Protein AF-A0A843GJC4-F1 (afdb_monomer)

Radius of gyration: 23.4 Å; Cα contacts (8 Å, |Δi|>4): 143; chains: 1; bounding box: 51×19×84 Å

pLDDT: mean 75.96, std 11.86, range [45.81, 93.94]

Foldseek 3Di:
DDPPPVVVVVVVVVVVVVVVLVVVQVVQVQFKAKDKFQDDQPPCDPVRDRLRNLLVCQCPVPVADHDNLQPVLVVVLVVVVVVPDDPDDDRDDPVNNVVSNVVSLVSSLVCLVCVNVCPNPPQDPVSCVVCVVVPSNCCSVVCVRVVSIDMDMHTD

Sequence (156 aa):
MLDFDIKIEGHLELFLKDLKEEMKELSYLDSKKAEVGIFGNKDERTDGKSNADIGFYHEYGRGVPRRSFLEVPADEFQVAVLDKLTLKTIEVNKEFLSKLASMFLDRVKEEFETNGHGSWRPLSKSTKRKYNQDRDQLLRDSRQLYKSLGKRVVNK

Solvent-accessible surface area (backbone atoms only — not comparable to full-atom values): 9019 Å² total; per-residue (Å²): 137,79,85,62,68,71,64,52,54,58,52,50,51,50,52,54,49,54,52,52,50,53,52,49,36,51,52,46,54,70,43,39,42,59,42,65,47,56,80,66,62,88,55,64,40,98,84,76,53,31,59,41,59,46,48,52,22,26,44,71,31,57,98,36,76,59,46,56,52,57,63,60,50,46,56,54,48,51,51,59,48,58,76,65,59,62,103,59,94,72,85,64,48,74,65,49,42,49,48,53,26,45,56,50,45,51,52,34,51,47,30,69,75,49,33,45,78,63,69,44,64,79,74,49,74,67,55,46,56,67,39,64,77,38,75,76,70,41,37,68,85,72,45,48,51,70,70,50,50,45,64,49,77,44,72,104

Mean predicted aligned error: 10.85 Å

Nearest PDB structures (foldseek):
  6yj4-assembly1_O  TM=2.364E-01  e=2.691E+00  Yarrowia lipolytica

Structure (mmCIF, N/CA/C/O backbone):
data_AF-A0A843GJC4-F1
#
_entry.id   AF-A0A843GJC4-F1
#
loop_
_atom_site.group_PDB
_atom_site.id
_atom_site.type_symbol
_atom_site.label_atom_id
_atom_site.label_alt_id
_atom_site.label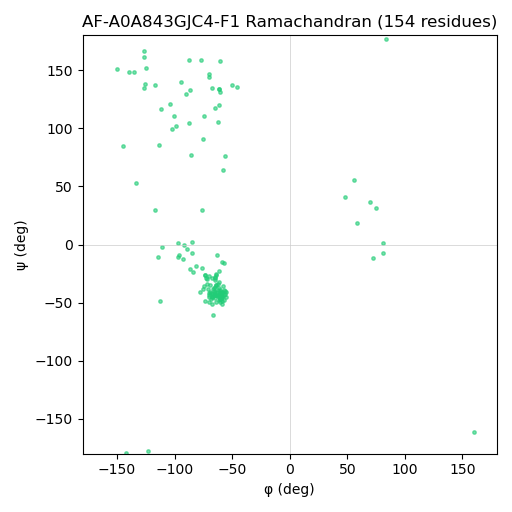_comp_id
_atom_site.label_asym_id
_atom_site.label_entity_id
_atom_site.label_seq_id
_atom_site.pdbx_PDB_ins_code
_atom_site.Cartn_x
_atom_site.Cartn_y
_atom_site.Cartn_z
_atom_site.occupancy
_atom_site.B_iso_or_equiv
_atom_site.auth_seq_id
_atom_site.auth_comp_id
_atom_site.auth_asym_id
_atom_site.auth_atom_id
_atom_site.pdbx_PDB_model_num
ATOM 1 N N . MET A 1 1 ? -29.676 -8.698 57.825 1.00 45.81 1 MET A N 1
ATOM 2 C CA . MET A 1 1 ? -29.875 -9.149 56.434 1.00 45.81 1 MET A CA 1
ATOM 3 C C . MET A 1 1 ? -29.115 -8.139 55.596 1.00 45.81 1 MET A C 1
ATOM 5 O O . MET A 1 1 ? -29.492 -6.980 55.617 1.00 45.81 1 MET A O 1
ATOM 9 N N . LEU A 1 2 ? -27.920 -8.507 55.134 1.00 46.16 2 LEU A N 1
ATOM 10 C CA . LEU A 1 2 ? -26.932 -7.579 54.571 1.00 46.16 2 LEU A CA 1
ATOM 11 C C . LEU A 1 2 ? -27.196 -7.385 53.073 1.00 46.16 2 LEU A C 1
ATOM 13 O O . LEU A 1 2 ? -27.352 -8.380 52.371 1.00 46.16 2 LEU A O 1
ATOM 17 N N . ASP A 1 3 ? -27.200 -6.122 52.632 1.00 48.25 3 ASP A N 1
ATOM 18 C CA . ASP A 1 3 ? -27.286 -5.618 51.249 1.00 48.25 3 ASP A CA 1
ATOM 19 C C . ASP A 1 3 ? -26.151 -6.140 50.339 1.00 48.25 3 ASP A C 1
ATOM 21 O O . ASP A 1 3 ? -25.292 -5.387 49.873 1.00 48.25 3 ASP A O 1
ATOM 25 N N . PHE A 1 4 ? -26.096 -7.450 50.102 1.00 45.97 4 PHE A N 1
ATOM 26 C CA . PHE A 1 4 ? -25.119 -8.065 49.198 1.00 45.97 4 PHE A CA 1
ATOM 27 C C . PHE A 1 4 ? -25.578 -8.086 47.735 1.00 45.97 4 PHE A C 1
ATOM 29 O O . PHE A 1 4 ? -24.725 -8.124 46.850 1.00 45.97 4 PHE A O 1
ATOM 36 N N . ASP A 1 5 ? -26.883 -7.986 47.471 1.00 52.09 5 ASP A N 1
ATOM 37 C CA . ASP A 1 5 ? -27.427 -8.059 46.106 1.00 52.09 5 ASP A CA 1
ATOM 38 C C . ASP A 1 5 ? -27.111 -6.811 45.264 1.00 52.09 5 ASP A C 1
ATOM 40 O O . ASP A 1 5 ? -26.793 -6.915 44.082 1.00 52.09 5 ASP A O 1
ATOM 44 N N . ILE A 1 6 ? -27.065 -5.624 45.877 1.00 50.00 6 ILE A N 1
ATOM 45 C CA . ILE A 1 6 ? -26.976 -4.346 45.142 1.00 50.00 6 ILE A CA 1
ATOM 46 C C . ILE A 1 6 ? -25.575 -4.104 44.542 1.00 50.00 6 ILE A C 1
ATOM 48 O O . ILE A 1 6 ? -25.426 -3.417 43.532 1.00 50.00 6 ILE A O 1
ATOM 52 N N . LYS A 1 7 ? -24.511 -4.678 45.124 1.00 53.94 7 LYS A N 1
ATOM 53 C CA . LYS A 1 7 ? -23.140 -4.512 44.596 1.00 53.94 7 LYS A CA 1
ATOM 54 C C . LYS A 1 7 ? -22.795 -5.485 43.473 1.00 53.94 7 LYS A C 1
ATOM 56 O O . LYS A 1 7 ? -21.886 -5.184 42.702 1.00 53.94 7 LYS A O 1
ATOM 61 N N . ILE A 1 8 ? -23.469 -6.629 43.386 1.00 56.16 8 ILE A N 1
ATOM 62 C CA . ILE A 1 8 ? -23.182 -7.649 42.370 1.00 56.16 8 ILE A CA 1
ATOM 63 C C . ILE A 1 8 ? -23.780 -7.229 41.022 1.00 56.16 8 ILE A C 1
ATOM 65 O O . ILE A 1 8 ? -23.086 -7.322 40.011 1.00 56.16 8 ILE A O 1
ATOM 69 N N . GLU A 1 9 ? -24.996 -6.671 41.014 1.00 60.09 9 GLU A N 1
ATOM 70 C CA . GLU A 1 9 ? -25.652 -6.181 39.791 1.00 60.09 9 GLU A CA 1
ATOM 71 C C . GLU A 1 9 ? -24.838 -5.090 39.085 1.00 60.09 9 GLU A C 1
ATOM 73 O O . GLU A 1 9 ? -24.568 -5.211 37.893 1.00 60.09 9 GLU A O 1
ATOM 78 N N . GLY A 1 10 ? -24.333 -4.087 39.813 1.00 65.31 10 GLY A N 1
ATOM 79 C CA . GLY A 1 10 ? -23.541 -3.009 39.204 1.00 65.31 10 GLY A CA 1
ATOM 80 C C . GLY A 1 10 ? -22.218 -3.477 38.577 1.00 65.31 10 GLY A C 1
ATOM 81 O O . GLY A 1 10 ? -21.810 -2.964 37.535 1.00 65.31 10 GLY A O 1
ATOM 82 N N . HIS A 1 11 ? -21.553 -4.478 39.166 1.00 67.75 11 HIS A N 1
ATOM 83 C CA . HIS A 1 11 ? -20.327 -5.051 38.591 1.00 67.75 11 HIS A CA 1
ATOM 84 C C . HIS A 1 11 ? -20.620 -5.949 37.385 1.00 67.75 11 HIS A C 1
ATOM 86 O O . HIS A 1 11 ? -19.851 -5.947 36.425 1.00 67.75 11 HIS A O 1
ATOM 92 N N . LEU A 1 12 ? -21.731 -6.690 37.412 1.00 69.62 12 LEU A N 1
ATOM 93 C CA . LEU A 1 12 ? -22.192 -7.486 36.275 1.00 69.62 12 LEU A CA 1
ATOM 94 C C . LEU A 1 12 ? -22.600 -6.604 35.094 1.00 69.62 12 LEU A C 1
ATOM 96 O O . LEU A 1 12 ? -22.271 -6.932 33.959 1.00 69.62 12 LEU A O 1
ATOM 100 N N . GLU A 1 13 ? -23.262 -5.474 35.338 1.00 78.31 13 GLU A N 1
ATOM 101 C CA . GLU A 1 13 ? -23.621 -4.521 34.285 1.00 78.31 13 GLU A CA 1
ATOM 102 C C . GLU A 1 13 ? -22.393 -3.884 33.630 1.00 78.31 13 GLU A C 1
ATOM 104 O O . GLU A 1 13 ? -22.334 -3.808 32.402 1.00 78.31 13 GLU A O 1
ATOM 109 N N . LEU A 1 14 ? -21.399 -3.480 34.429 1.00 76.75 14 LEU A N 1
ATOM 110 C CA . LEU A 1 14 ? -20.113 -2.984 33.928 1.00 76.75 14 LEU A CA 1
ATOM 111 C C . LEU A 1 14 ? -19.396 -4.051 33.093 1.00 76.75 14 LEU A C 1
ATOM 113 O O . LEU A 1 14 ? -19.044 -3.794 31.947 1.00 76.75 14 LEU A O 1
ATOM 117 N N . PHE A 1 15 ? -19.287 -5.275 33.612 1.00 76.25 15 PHE A N 1
ATOM 118 C CA . PHE A 1 15 ? -18.665 -6.387 32.894 1.00 76.25 15 PHE A CA 1
ATOM 119 C C . PHE A 1 15 ? -19.376 -6.708 31.570 1.00 76.25 15 PHE A C 1
ATOM 121 O O . PHE A 1 15 ? -18.736 -6.882 30.535 1.00 76.25 15 PHE A O 1
ATOM 128 N N . LEU A 1 16 ? -20.711 -6.754 31.567 1.00 77.69 16 LEU A N 1
ATOM 129 C CA . LEU A 1 16 ? -21.494 -7.000 30.354 1.00 77.69 16 LEU A CA 1
ATOM 130 C C . LEU A 1 16 ? -21.398 -5.849 29.350 1.00 77.69 16 LEU A C 1
ATOM 132 O O . LEU A 1 16 ? -21.563 -6.077 28.150 1.00 77.69 16 LEU A O 1
ATOM 136 N N . LYS A 1 17 ? -21.181 -4.617 29.817 1.00 79.94 17 LYS A N 1
ATOM 137 C CA . LYS A 1 17 ? -20.949 -3.462 28.953 1.00 79.94 17 LYS A CA 1
ATOM 138 C C . LYS A 1 17 ? -19.585 -3.564 28.273 1.00 79.94 17 LYS A C 1
ATOM 140 O O . LYS A 1 17 ? -19.550 -3.481 27.048 1.00 79.94 17 LYS A O 1
ATOM 145 N N . ASP A 1 18 ? -18.529 -3.827 29.036 1.00 76.88 18 ASP A N 1
ATOM 146 C CA . ASP A 1 18 ? -17.165 -3.978 28.516 1.00 76.88 18 ASP A CA 1
ATOM 147 C C . ASP A 1 18 ? -17.104 -5.122 27.491 1.00 76.88 18 ASP A C 1
ATOM 149 O O . ASP A 1 18 ? -16.641 -4.944 26.366 1.00 76.88 18 ASP A O 1
ATOM 153 N N . LEU A 1 19 ? -17.718 -6.267 27.808 1.00 74.38 19 LEU A N 1
ATOM 154 C CA . LEU A 1 19 ? -17.762 -7.426 26.913 1.00 74.38 19 LEU A CA 1
ATOM 155 C C . LEU A 1 19 ? -18.546 -7.135 25.618 1.00 74.38 19 LEU A C 1
ATOM 157 O O . LEU A 1 19 ? -18.179 -7.597 24.538 1.00 74.38 19 LEU A O 1
ATOM 161 N N . LYS A 1 20 ? -19.613 -6.326 25.684 1.00 75.31 20 LYS A N 1
ATOM 162 C CA . LYS A 1 20 ? -20.345 -5.870 24.487 1.00 75.31 20 LYS A CA 1
ATOM 163 C C . LYS A 1 20 ? -19.531 -4.895 23.638 1.00 75.31 20 LYS A C 1
ATOM 165 O O . LYS A 1 20 ? -19.709 -4.891 22.420 1.00 75.31 20 LYS A O 1
ATOM 170 N N . GLU A 1 21 ? -18.711 -4.048 24.251 1.00 77.31 21 GLU A N 1
ATOM 171 C CA . GLU A 1 21 ? -17.814 -3.134 23.537 1.00 77.31 21 GLU A CA 1
ATOM 172 C C . GLU A 1 21 ? -16.711 -3.927 22.820 1.00 77.31 21 GLU A C 1
ATOM 174 O O . GLU A 1 21 ? -16.581 -3.799 21.602 1.00 77.31 21 GLU A O 1
ATOM 179 N N . GLU A 1 22 ? -16.066 -4.877 23.501 1.00 73.75 22 GLU A N 1
ATOM 180 C CA . GLU A 1 22 ? -15.082 -5.784 22.892 1.00 73.75 22 GLU A CA 1
ATOM 181 C C . GLU A 1 22 ? -15.681 -6.609 21.739 1.00 73.75 22 GLU A C 1
ATOM 183 O O . GLU A 1 22 ? -15.106 -6.697 20.652 1.00 73.75 22 GLU A O 1
ATOM 188 N N . MET A 1 23 ? -16.882 -7.176 21.916 1.00 72.06 23 MET A N 1
ATOM 189 C CA . MET A 1 23 ? -17.563 -7.919 20.847 1.00 72.06 23 MET A CA 1
ATOM 190 C C . MET A 1 23 ? -17.898 -7.041 19.632 1.00 72.06 23 MET A C 1
ATOM 192 O O . MET A 1 23 ? -17.868 -7.525 18.496 1.00 72.06 23 MET A O 1
ATOM 196 N N . LYS A 1 24 ? -18.219 -5.757 19.838 1.00 75.56 24 LYS A N 1
ATOM 197 C CA . LYS A 1 24 ? -18.450 -4.808 18.737 1.00 75.56 24 LYS A CA 1
ATOM 198 C C . LYS A 1 24 ? -17.163 -4.500 17.985 1.00 75.56 24 LYS A C 1
ATOM 200 O O . LYS A 1 24 ? -17.199 -4.453 16.757 1.00 75.56 24 LYS A O 1
ATOM 205 N N . GLU A 1 25 ? -16.050 -4.321 18.687 1.00 70.19 25 GLU A N 1
ATOM 206 C CA . GLU A 1 25 ? -14.738 -4.111 18.068 1.00 70.19 25 GLU A CA 1
ATOM 207 C C . GLU A 1 25 ? -14.298 -5.334 17.259 1.00 70.19 25 GLU A C 1
ATOM 209 O O . GLU A 1 25 ? -13.888 -5.200 16.104 1.00 70.19 25 GLU A O 1
ATOM 214 N N . LEU A 1 26 ? -14.481 -6.539 17.808 1.00 68.44 26 LEU A N 1
ATOM 215 C CA . LEU A 1 26 ? -14.205 -7.792 17.105 1.00 68.44 26 LEU A CA 1
ATOM 216 C C . LEU A 1 26 ? -15.089 -7.959 15.862 1.00 68.44 26 LEU A C 1
ATOM 218 O O . LEU A 1 26 ? -14.587 -8.293 14.792 1.00 68.44 26 LEU A O 1
ATOM 222 N N . SER A 1 27 ? -16.388 -7.662 15.957 1.00 71.81 27 SER A N 1
ATOM 223 C CA . SER A 1 27 ? -17.300 -7.693 14.803 1.00 71.81 27 SER A CA 1
ATOM 224 C C . SER A 1 27 ? -16.948 -6.634 13.746 1.00 71.81 27 SER A C 1
ATOM 226 O O . SER A 1 27 ? -17.046 -6.877 12.538 1.00 71.81 27 SER A O 1
ATOM 228 N N . TYR A 1 28 ? -16.494 -5.453 14.170 1.00 72.25 28 TYR A N 1
ATOM 229 C CA . TYR A 1 28 ? -16.010 -4.411 13.269 1.00 72.25 28 TYR A CA 1
ATOM 230 C C . TYR A 1 28 ? -14.744 -4.858 12.524 1.00 72.25 28 TYR A C 1
ATOM 232 O O . TYR A 1 28 ? -14.663 -4.729 11.303 1.00 72.25 28 TYR A O 1
ATOM 240 N N . LEU A 1 29 ? -13.784 -5.448 13.236 1.00 68.88 29 LEU A N 1
ATOM 241 C CA . LEU A 1 29 ? -12.575 -6.041 12.667 1.00 68.88 29 LEU A CA 1
ATOM 242 C C . LEU A 1 29 ? -12.871 -7.185 11.699 1.00 68.88 29 LEU A C 1
ATOM 244 O O . LEU A 1 29 ? -12.214 -7.310 10.663 1.00 68.88 29 LEU A O 1
ATOM 248 N N . ASP A 1 30 ? -13.856 -8.017 12.016 1.00 74.00 30 ASP A N 1
ATOM 249 C CA . ASP A 1 30 ? -14.233 -9.146 11.173 1.00 74.00 30 ASP A CA 1
ATOM 250 C C . ASP A 1 30 ? -14.977 -8.702 9.904 1.00 74.00 30 ASP A C 1
ATOM 252 O O . ASP A 1 30 ? -14.867 -9.336 8.860 1.00 74.00 30 ASP A O 1
ATOM 256 N N . SER A 1 31 ? -15.641 -7.542 9.944 1.00 81.88 31 SER A N 1
ATOM 257 C CA . SER A 1 31 ? -16.404 -6.999 8.812 1.00 81.88 31 SER A CA 1
ATOM 258 C C . SER A 1 31 ? -15.661 -5.961 7.966 1.00 81.88 31 SER A C 1
ATOM 260 O O . SER A 1 31 ? -16.153 -5.598 6.895 1.00 81.88 31 SER A O 1
ATOM 262 N N . LYS A 1 32 ? -14.499 -5.456 8.402 1.00 86.12 32 LYS A N 1
ATOM 263 C CA . LYS A 1 32 ? -13.754 -4.386 7.711 1.00 86.12 32 LYS A CA 1
ATOM 264 C C . LYS A 1 32 ? -12.319 -4.780 7.389 1.00 86.12 32 LYS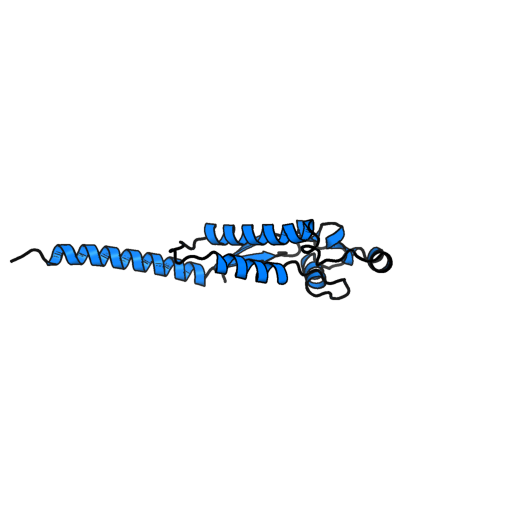 A C 1
ATOM 266 O O . LYS A 1 32 ? -11.677 -5.544 8.103 1.00 86.12 32 LYS A O 1
ATOM 271 N N . LYS A 1 33 ? -11.779 -4.192 6.322 1.00 86.62 33 LYS A N 1
ATOM 272 C CA . LYS A 1 33 ? -10.354 -4.255 5.978 1.00 86.62 33 LYS A CA 1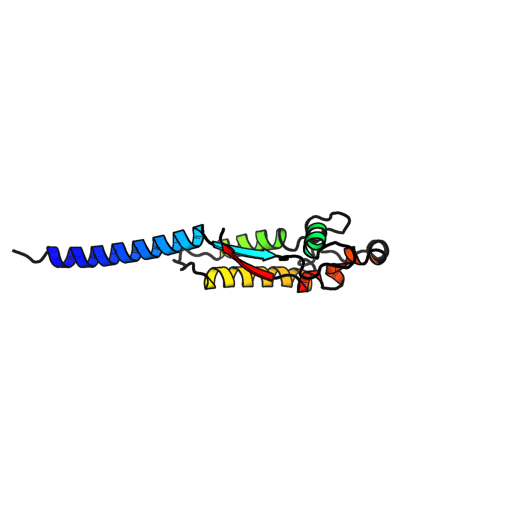
ATOM 273 C C . LYS A 1 33 ? -9.846 -2.914 5.461 1.00 86.62 33 LYS A C 1
ATOM 275 O O . LYS A 1 33 ? -10.580 -2.149 4.833 1.00 86.62 33 LYS A O 1
ATOM 280 N N . ALA A 1 34 ? -8.574 -2.648 5.729 1.00 87.50 34 ALA A N 1
ATOM 281 C CA . ALA A 1 34 ? -7.815 -1.580 5.100 1.00 87.50 34 ALA A CA 1
ATOM 282 C C . ALA A 1 34 ? -7.139 -2.125 3.839 1.00 87.50 34 ALA A C 1
ATOM 284 O O . ALA A 1 34 ? -6.465 -3.149 3.888 1.00 87.50 34 ALA A O 1
ATOM 285 N N . GLU A 1 35 ? -7.306 -1.435 2.718 1.00 90.81 35 GLU A N 1
ATOM 286 C CA . GLU A 1 35 ? -6.649 -1.762 1.459 1.00 90.81 35 GLU A CA 1
ATOM 287 C C . GLU A 1 35 ? -5.737 -0.604 1.052 1.00 90.81 35 GLU A C 1
ATOM 289 O O . GLU A 1 35 ? -6.136 0.564 1.110 1.00 90.81 35 GLU A O 1
ATOM 294 N N . VAL A 1 36 ? -4.536 -0.936 0.581 1.00 90.75 36 VAL A N 1
ATOM 295 C CA . VAL A 1 36 ? -3.589 -0.012 -0.054 1.00 90.75 36 VAL A CA 1
ATOM 296 C C . VAL A 1 36 ? -3.203 -0.594 -1.405 1.00 90.75 36 VAL A C 1
ATOM 298 O O . VAL A 1 36 ? -2.948 -1.791 -1.517 1.00 90.75 36 VAL A O 1
ATOM 301 N N . GLY A 1 37 ? -3.196 0.241 -2.436 1.00 90.75 37 GLY A N 1
ATOM 302 C CA . GLY A 1 37 ? -2.897 -0.200 -3.791 1.00 90.75 37 GLY A CA 1
ATOM 303 C C . GLY A 1 37 ? -3.406 0.773 -4.842 1.00 90.75 37 GLY A C 1
ATOM 304 O O . GLY A 1 37 ? -3.685 1.938 -4.553 1.00 90.75 37 GLY A O 1
ATOM 305 N N . ILE A 1 38 ? -3.523 0.284 -6.073 1.00 88.69 38 ILE A N 1
ATOM 306 C CA . ILE A 1 38 ? -4.048 1.045 -7.208 1.00 88.69 38 ILE A CA 1
ATOM 307 C C . ILE A 1 38 ? -5.503 0.621 -7.419 1.00 88.69 38 ILE A C 1
ATOM 309 O O . ILE A 1 38 ? -5.779 -0.514 -7.804 1.00 88.69 38 ILE A O 1
ATOM 313 N N . PHE A 1 39 ? -6.443 1.521 -7.125 1.00 84.62 39 PHE A N 1
ATOM 314 C CA . PHE A 1 39 ? -7.875 1.218 -7.141 1.00 84.62 39 PHE A CA 1
ATOM 315 C C . PHE A 1 39 ? -8.556 1.751 -8.408 1.00 84.62 39 PHE A C 1
ATOM 317 O O . PHE A 1 39 ? -8.942 2.918 -8.473 1.00 84.62 39 PHE A O 1
ATOM 324 N N . GLY A 1 40 ? -8.768 0.857 -9.376 1.00 68.62 40 GLY A N 1
ATOM 325 C CA . GLY A 1 40 ? -9.640 1.063 -10.537 1.00 68.62 40 GLY A CA 1
ATOM 326 C C . GLY A 1 40 ? -9.034 1.818 -11.728 1.00 68.62 40 GLY A C 1
ATOM 327 O O . GLY A 1 40 ? -7.911 2.317 -11.685 1.00 68.62 40 GLY A O 1
ATOM 328 N N . ASN A 1 41 ? -9.841 1.921 -12.791 1.00 58.94 41 ASN A N 1
ATOM 329 C CA . ASN A 1 41 ? -9.521 2.471 -14.119 1.00 58.94 41 ASN A CA 1
ATOM 330 C C . ASN A 1 41 ? -9.463 4.009 -14.156 1.00 58.94 41 ASN A C 1
ATOM 332 O O . ASN A 1 41 ? -9.781 4.621 -15.170 1.00 58.94 41 ASN A O 1
ATOM 336 N N . LYS A 1 42 ? -9.092 4.673 -13.054 1.00 51.62 42 LYS A N 1
ATOM 337 C CA . LYS A 1 42 ? -9.085 6.149 -12.982 1.00 51.62 42 LYS A CA 1
ATOM 338 C C . LYS A 1 42 ? -8.109 6.818 -13.962 1.00 51.62 42 LYS A C 1
ATOM 340 O O . LYS A 1 42 ? -8.178 8.026 -14.143 1.00 51.62 42 LYS A O 1
ATOM 345 N N . ASP A 1 43 ? -7.277 6.010 -14.609 1.00 53.84 43 ASP A N 1
ATOM 346 C CA . ASP A 1 43 ? -6.364 6.355 -15.687 1.00 53.84 43 ASP A CA 1
ATOM 347 C C . ASP A 1 43 ? -6.500 5.308 -16.815 1.00 53.84 43 ASP A C 1
ATOM 349 O O . ASP A 1 43 ? -5.527 4.650 -17.175 1.00 53.84 43 ASP A O 1
ATOM 353 N N . GLU A 1 44 ? -7.719 5.055 -17.310 1.00 53.84 44 GLU A N 1
ATOM 354 C CA . GLU A 1 44 ? -7.932 4.206 -18.491 1.00 53.84 44 GLU A CA 1
ATOM 355 C C . GLU A 1 44 ? -7.230 4.871 -19.684 1.00 53.84 44 GLU A C 1
ATOM 357 O O . GLU A 1 44 ? -7.626 5.937 -20.166 1.00 53.84 44 GLU A O 1
ATOM 362 N N . ARG A 1 45 ? -6.090 4.306 -20.082 1.00 62.25 45 ARG A N 1
ATOM 363 C CA . ARG A 1 45 ? -5.264 4.859 -21.151 1.00 62.25 45 ARG A CA 1
ATOM 364 C C . ARG A 1 45 ? -5.888 4.520 -22.496 1.00 62.25 45 ARG A C 1
ATOM 366 O O . ARG A 1 45 ? -6.621 3.546 -22.645 1.00 62.25 45 ARG A O 1
ATOM 373 N N . THR A 1 46 ? -5.532 5.293 -23.516 1.00 59.22 46 THR A N 1
ATOM 374 C CA . THR A 1 46 ? -5.982 5.077 -24.903 1.00 59.22 46 THR A CA 1
ATOM 375 C C . THR A 1 46 ? -5.589 3.707 -25.473 1.00 59.22 46 THR A C 1
ATOM 377 O O . THR A 1 46 ? -6.111 3.310 -26.508 1.00 59.22 46 THR A O 1
ATOM 380 N N . ASP A 1 47 ? -4.657 3.006 -24.823 1.00 62.78 47 ASP A N 1
ATOM 381 C CA . ASP A 1 47 ? -4.156 1.669 -25.166 1.00 62.78 47 ASP A CA 1
ATOM 382 C C . ASP A 1 47 ? -4.957 0.515 -24.513 1.00 62.78 47 ASP A C 1
ATOM 384 O O . ASP A 1 47 ? -4.686 -0.654 -24.791 1.00 62.78 47 ASP A O 1
ATOM 388 N N . GLY A 1 48 ? -5.947 0.828 -23.667 1.00 67.00 48 GLY A N 1
ATOM 389 C CA . GLY A 1 48 ? -6.813 -0.147 -23.001 1.00 67.00 48 GLY A CA 1
ATOM 390 C C . GLY A 1 48 ? -6.224 -0.814 -21.752 1.00 67.00 48 GLY A C 1
ATOM 391 O O . GLY A 1 48 ? -6.902 -1.652 -21.160 1.00 67.00 48 GLY A O 1
ATOM 392 N N . LYS A 1 49 ? -5.002 -0.467 -21.320 1.00 74.25 49 LYS A N 1
ATOM 393 C CA . LYS A 1 49 ? -4.428 -0.942 -20.048 1.00 74.25 49 LYS A CA 1
ATOM 394 C C . LYS A 1 49 ? -4.670 0.067 -18.932 1.00 74.25 49 LYS A C 1
ATOM 396 O O . LYS A 1 49 ? -4.514 1.275 -19.111 1.00 74.25 49 LYS A O 1
ATOM 401 N N . SER A 1 50 ? -4.988 -0.434 -17.742 1.00 81.50 50 SER A N 1
ATOM 402 C CA . SER A 1 50 ? -5.078 0.394 -16.542 1.00 81.50 50 SER A CA 1
ATOM 403 C C . SER A 1 50 ? -3.716 0.526 -15.850 1.00 81.50 50 SER A C 1
ATOM 405 O O . SER A 1 50 ? -2.830 -0.327 -15.965 1.00 81.50 50 SER A O 1
ATOM 407 N N . ASN A 1 51 ? -3.559 1.567 -15.031 1.00 82.81 51 ASN A N 1
ATOM 408 C CA . ASN A 1 51 ? -2.396 1.683 -14.148 1.00 82.81 51 ASN A CA 1
ATOM 409 C C . ASN A 1 51 ? -2.310 0.525 -13.137 1.00 82.81 51 ASN A C 1
ATOM 411 O O . ASN A 1 51 ? -1.216 0.224 -12.660 1.00 82.81 51 ASN A O 1
ATOM 415 N N . ALA A 1 52 ? -3.426 -0.151 -12.837 1.00 84.69 52 ALA A N 1
ATOM 416 C CA . ALA A 1 52 ? -3.427 -1.356 -12.014 1.00 84.69 52 ALA A CA 1
ATOM 417 C C . ALA A 1 52 ? -2.775 -2.541 -12.749 1.00 84.69 52 ALA A C 1
ATOM 419 O O . ALA A 1 52 ? -1.929 -3.216 -12.164 1.00 84.69 52 ALA A O 1
ATOM 420 N N . ASP A 1 53 ? -3.077 -2.740 -14.037 1.00 83.94 53 ASP A N 1
ATOM 421 C CA . ASP A 1 53 ? -2.460 -3.793 -14.863 1.00 83.94 53 ASP A CA 1
ATOM 422 C C . ASP A 1 53 ? -0.951 -3.590 -14.985 1.00 83.94 53 ASP A C 1
ATOM 424 O O . ASP A 1 53 ? -0.148 -4.514 -14.836 1.00 83.94 53 ASP A O 1
ATOM 428 N N . ILE A 1 54 ? -0.546 -2.344 -15.214 1.00 81.81 54 ILE A N 1
ATOM 429 C CA . ILE A 1 54 ? 0.867 -2.002 -15.335 1.00 81.81 54 ILE A CA 1
ATOM 430 C C . ILE A 1 54 ? 1.568 -2.101 -13.973 1.00 81.81 54 ILE A C 1
ATOM 432 O O . ILE A 1 54 ? 2.694 -2.597 -13.891 1.00 81.81 54 ILE A O 1
ATOM 436 N N . GLY A 1 55 ? 0.896 -1.695 -12.891 1.00 85.88 55 GLY A N 1
ATOM 437 C CA . GLY A 1 55 ? 1.356 -1.920 -11.523 1.00 85.88 55 GLY A CA 1
ATOM 438 C C . GLY A 1 55 ? 1.614 -3.401 -11.247 1.00 85.88 55 GLY A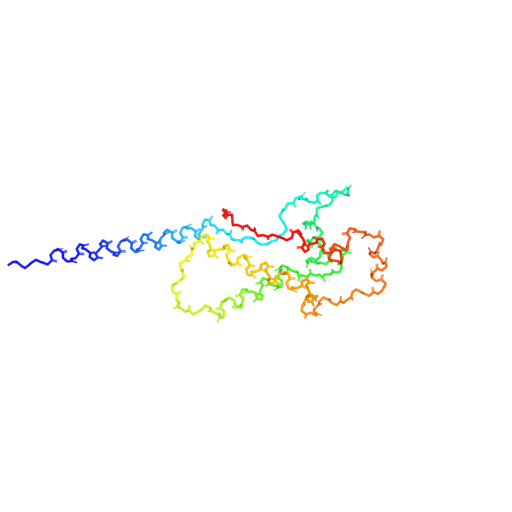 C 1
ATOM 439 O O . GLY A 1 55 ? 2.687 -3.748 -10.762 1.00 85.88 55 GLY A O 1
ATOM 440 N N . PHE A 1 56 ? 0.700 -4.282 -11.658 1.00 87.81 56 PHE A N 1
ATOM 441 C CA . PHE A 1 56 ? 0.863 -5.733 -11.558 1.00 87.81 56 PHE A CA 1
ATOM 442 C C . PHE A 1 56 ? 2.081 -6.246 -12.344 1.00 87.81 56 PHE A C 1
ATOM 444 O O . PHE A 1 56 ? 2.856 -7.064 -11.842 1.00 87.81 56 PHE A O 1
ATOM 451 N N . TYR A 1 57 ? 2.312 -5.746 -13.561 1.00 86.75 57 TYR A N 1
ATOM 452 C CA . TYR A 1 57 ? 3.504 -6.116 -14.329 1.00 86.75 57 TYR A CA 1
ATOM 453 C C . TYR A 1 57 ? 4.797 -5.696 -13.641 1.00 86.75 57 TYR A C 1
ATOM 455 O O . TYR A 1 57 ? 5.757 -6.468 -13.641 1.00 86.75 57 TYR A O 1
ATOM 463 N N . HIS A 1 58 ? 4.824 -4.516 -13.024 1.00 85.69 58 HIS A N 1
ATOM 464 C CA . HIS A 1 58 ? 5.965 -4.077 -12.233 1.00 85.69 58 HIS A CA 1
ATOM 465 C C . HIS A 1 58 ? 6.146 -4.922 -10.969 1.00 85.69 58 HIS A C 1
ATOM 467 O O . HIS A 1 58 ? 7.262 -5.383 -10.736 1.00 85.69 58 HIS A O 1
ATOM 473 N N . GLU A 1 59 ? 5.081 -5.211 -10.222 1.00 86.81 59 GLU A N 1
ATOM 474 C CA . GLU A 1 59 ? 5.133 -5.990 -8.977 1.00 86.81 59 GLU A CA 1
ATOM 475 C C . GLU A 1 59 ? 5.798 -7.364 -9.183 1.00 86.81 59 GLU A C 1
ATOM 4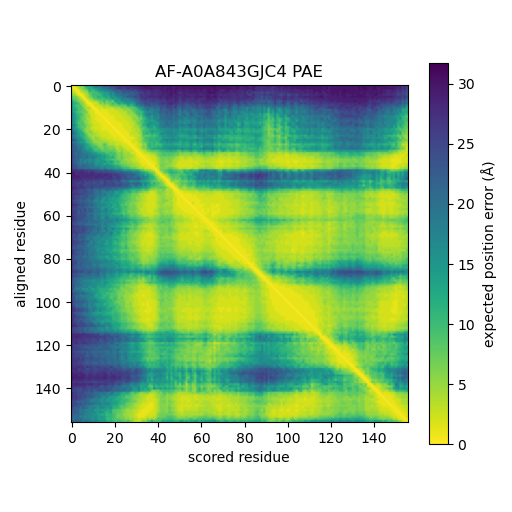77 O O . GLU A 1 59 ? 6.672 -7.777 -8.413 1.00 86.81 59 GLU A O 1
ATOM 482 N N . TYR A 1 60 ? 5.474 -8.019 -10.304 1.00 87.75 60 TYR A N 1
ATOM 483 C CA . TYR A 1 60 ? 5.906 -9.389 -10.605 1.00 87.75 60 TYR A CA 1
ATOM 484 C C . TYR A 1 60 ? 6.928 -9.521 -11.745 1.00 87.75 60 TYR A C 1
ATOM 486 O O . TYR A 1 60 ? 7.383 -10.623 -12.037 1.00 87.75 60 TYR A O 1
ATOM 494 N N . GLY A 1 61 ? 7.322 -8.425 -12.395 1.00 84.38 61 GLY A N 1
ATOM 495 C CA . GLY A 1 61 ? 8.308 -8.436 -13.481 1.00 84.38 61 GLY A CA 1
ATOM 496 C C . GLY A 1 61 ? 7.829 -9.093 -14.782 1.00 84.38 61 GLY A C 1
ATOM 497 O O . GLY A 1 61 ? 8.605 -9.770 -15.459 1.00 84.38 61 GLY A O 1
ATOM 498 N N . ARG A 1 62 ? 6.550 -8.932 -15.142 1.00 83.56 62 ARG A N 1
ATOM 499 C CA . ARG A 1 62 ? 5.976 -9.521 -16.365 1.00 83.56 62 ARG A CA 1
ATOM 500 C C . ARG A 1 62 ? 6.164 -8.596 -17.559 1.00 83.56 62 ARG A C 1
ATOM 502 O O . ARG A 1 62 ? 5.485 -7.585 -17.674 1.00 83.56 62 ARG A O 1
ATOM 509 N N . GLY A 1 63 ? 7.106 -8.922 -18.440 1.00 77.44 63 GLY A N 1
ATOM 510 C CA . GLY A 1 63 ? 7.416 -8.095 -19.614 1.00 77.44 63 GLY A CA 1
ATOM 511 C C . GLY A 1 63 ? 8.154 -6.790 -19.290 1.00 77.44 63 GLY A C 1
ATOM 512 O O . GLY A 1 63 ? 8.729 -6.198 -20.193 1.00 77.44 63 GLY A O 1
ATOM 513 N N . VAL A 1 64 ? 8.230 -6.407 -18.010 1.00 78.69 64 VAL A N 1
ATOM 514 C CA . VAL A 1 64 ? 8.963 -5.251 -17.482 1.00 78.69 64 VAL A CA 1
ATOM 515 C C . VAL A 1 64 ? 9.913 -5.680 -16.357 1.00 78.69 64 VAL A C 1
ATOM 517 O O . VAL A 1 64 ? 9.744 -6.748 -15.769 1.00 78.69 64 VAL A O 1
ATOM 520 N N . PRO A 1 65 ? 10.924 -4.873 -16.007 1.00 79.06 65 PRO A N 1
ATOM 521 C CA . PRO A 1 65 ? 11.767 -5.129 -14.842 1.00 79.06 65 PRO A CA 1
ATOM 522 C C . PRO A 1 65 ? 10.943 -5.137 -13.546 1.00 79.06 65 PRO A C 1
ATOM 524 O O . PRO A 1 65 ? 10.195 -4.189 -13.292 1.00 79.06 65 PRO A O 1
ATOM 527 N N . ARG A 1 66 ? 11.125 -6.172 -12.710 1.00 84.38 66 ARG A N 1
ATOM 528 C CA . ARG A 1 66 ? 10.425 -6.294 -11.421 1.00 84.38 66 ARG A CA 1
ATOM 529 C C . ARG A 1 66 ? 10.766 -5.131 -10.487 1.00 84.38 66 ARG A C 1
ATOM 531 O O . ARG A 1 66 ? 11.934 -4.761 -10.322 1.00 84.38 66 ARG A O 1
ATOM 538 N N . ARG A 1 67 ? 9.727 -4.575 -9.877 1.00 85.06 67 ARG A N 1
ATOM 539 C CA . ARG A 1 67 ? 9.696 -3.495 -8.894 1.00 85.06 67 ARG A CA 1
ATOM 540 C C . ARG A 1 67 ? 8.560 -3.827 -7.936 1.00 85.06 67 ARG A C 1
ATOM 542 O O . ARG A 1 67 ? 7.440 -3.408 -8.176 1.00 85.06 67 ARG A O 1
ATOM 549 N N . SER A 1 68 ? 8.838 -4.642 -6.924 1.00 86.12 68 SER A N 1
ATOM 550 C CA . SER A 1 68 ? 7.835 -4.948 -5.902 1.00 86.12 68 SER A CA 1
ATOM 551 C C . SER A 1 68 ? 7.689 -3.740 -4.992 1.00 86.12 68 SER A C 1
ATOM 553 O O . SER A 1 68 ? 8.647 -3.388 -4.305 1.00 86.12 68 SER A O 1
ATOM 555 N N . PHE A 1 69 ? 6.543 -3.068 -5.081 1.00 87.19 69 PHE A N 1
ATOM 556 C CA . PHE A 1 69 ? 6.215 -1.867 -4.315 1.00 87.19 69 PHE A CA 1
ATOM 557 C C . PHE A 1 69 ? 5.058 -2.099 -3.346 1.00 87.19 69 PHE A C 1
ATOM 559 O O . PHE A 1 69 ? 4.822 -1.244 -2.503 1.00 87.19 69 PHE A O 1
ATOM 566 N N . LEU A 1 70 ? 4.350 -3.227 -3.438 1.00 89.31 70 LEU A N 1
ATOM 567 C CA . LEU A 1 70 ? 3.316 -3.602 -2.473 1.00 89.31 70 LEU A CA 1
ATOM 568 C C . LEU A 1 70 ? 3.700 -4.828 -1.649 1.00 89.31 70 LEU A C 1
ATOM 570 O O . LEU A 1 70 ? 3.584 -4.763 -0.435 1.00 89.31 70 LEU A O 1
ATOM 574 N N . GLU A 1 71 ? 4.156 -5.915 -2.274 1.00 88.88 71 GLU A N 1
ATOM 575 C CA . GLU A 1 71 ? 4.393 -7.204 -1.605 1.00 88.88 71 GLU A CA 1
ATOM 576 C C . GLU A 1 71 ? 5.538 -7.103 -0.592 1.00 88.88 71 GLU A C 1
ATOM 578 O O . GLU A 1 71 ? 5.314 -7.243 0.607 1.00 88.88 71 GLU A O 1
ATOM 583 N N . VAL A 1 72 ? 6.743 -6.752 -1.050 1.00 86.00 72 VAL A N 1
ATOM 584 C CA . VAL A 1 72 ? 7.911 -6.631 -0.162 1.00 86.00 72 VAL A CA 1
ATOM 585 C C . VAL A 1 72 ? 7.693 -5.575 0.933 1.00 86.00 72 VAL A C 1
ATOM 587 O O . VAL A 1 72 ? 7.910 -5.887 2.105 1.00 86.00 72 VAL A O 1
ATOM 590 N N . PRO A 1 73 ? 7.200 -4.357 0.626 1.00 86.12 73 PRO A N 1
ATOM 591 C CA . PRO A 1 73 ? 6.941 -3.369 1.669 1.00 86.12 73 PRO A CA 1
ATOM 592 C C . PRO A 1 73 ? 5.842 -3.794 2.646 1.00 86.12 73 PRO A C 1
ATOM 594 O O . PRO A 1 73 ? 5.870 -3.359 3.796 1.00 86.12 73 PRO A O 1
ATOM 597 N N . ALA A 1 74 ? 4.865 -4.606 2.220 1.00 87.38 74 ALA A N 1
ATOM 598 C CA . ALA A 1 74 ? 3.832 -5.125 3.114 1.00 87.38 74 ALA A CA 1
ATOM 599 C C . ALA A 1 74 ? 4.425 -6.098 4.129 1.00 87.38 74 ALA A C 1
ATOM 601 O O . ALA A 1 74 ? 4.123 -5.971 5.315 1.00 87.38 74 ALA A O 1
ATOM 602 N N . ASP A 1 75 ? 5.278 -7.018 3.683 1.00 86.19 75 ASP A N 1
ATOM 603 C CA . ASP A 1 75 ? 5.944 -7.981 4.562 1.00 86.19 75 ASP A CA 1
ATOM 604 C C . ASP A 1 75 ? 6.809 -7.255 5.603 1.00 86.19 75 ASP A C 1
ATOM 606 O O . ASP A 1 75 ? 6.690 -7.500 6.805 1.00 86.19 75 ASP A O 1
ATOM 610 N N . GLU A 1 76 ? 7.611 -6.280 5.165 1.00 85.31 76 GLU A N 1
ATOM 611 C CA . GLU A 1 76 ? 8.421 -5.449 6.064 1.00 85.31 76 GLU A CA 1
ATOM 612 C C . GLU A 1 76 ? 7.562 -4.646 7.049 1.00 85.31 76 GLU A C 1
ATOM 614 O O . GLU A 1 76 ? 7.876 -4.558 8.239 1.00 85.31 76 GLU A O 1
ATOM 619 N N . PHE A 1 77 ? 6.465 -4.056 6.566 1.00 85.3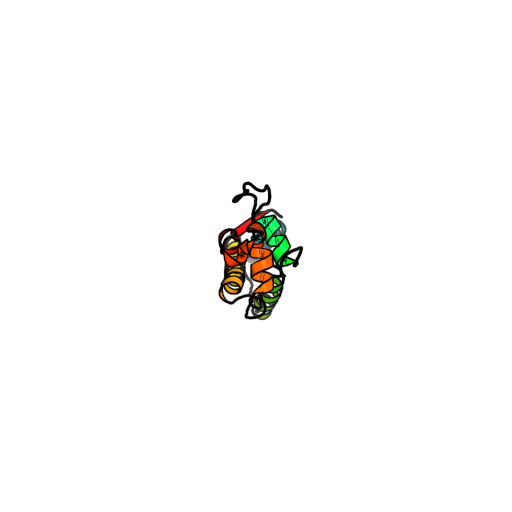1 77 PHE A N 1
ATOM 620 C CA . PHE A 1 77 ? 5.554 -3.275 7.396 1.00 85.31 77 PHE A CA 1
ATOM 621 C C . PHE A 1 77 ? 4.866 -4.144 8.452 1.00 85.31 77 PHE A C 1
ATOM 623 O O . PHE A 1 77 ? 4.761 -3.726 9.604 1.00 85.31 77 PHE A O 1
ATOM 630 N N . GLN A 1 78 ? 4.426 -5.351 8.091 1.00 83.31 78 GLN A N 1
ATOM 631 C CA . GLN A 1 78 ? 3.801 -6.287 9.025 1.00 83.31 78 GLN A CA 1
ATOM 632 C C . GLN A 1 78 ? 4.761 -6.678 10.145 1.00 83.31 78 GLN A C 1
ATOM 634 O O . GLN A 1 78 ? 4.385 -6.576 11.312 1.00 83.31 78 GLN A O 1
ATOM 639 N N . VAL A 1 79 ? 6.003 -7.041 9.813 1.00 82.12 79 VAL A N 1
ATOM 640 C CA . VAL A 1 79 ? 7.038 -7.344 10.815 1.00 82.12 79 VAL A CA 1
ATOM 641 C C . VAL A 1 79 ? 7.272 -6.136 11.725 1.00 82.12 79 VAL A C 1
ATOM 643 O O . VAL A 1 79 ? 7.189 -6.256 12.943 1.00 82.12 79 VAL A O 1
ATOM 646 N N . ALA A 1 80 ? 7.447 -4.941 11.153 1.00 81.06 80 ALA A N 1
ATOM 647 C CA . ALA A 1 80 ? 7.698 -3.727 11.927 1.00 81.06 80 ALA A CA 1
ATOM 648 C C . ALA A 1 80 ? 6.526 -3.313 12.836 1.00 81.06 80 ALA A C 1
ATOM 650 O O . ALA A 1 80 ? 6.747 -2.688 13.878 1.00 81.06 80 ALA A O 1
ATOM 651 N N . VAL A 1 81 ? 5.283 -3.606 12.443 1.00 80.25 81 VAL A N 1
ATOM 652 C CA . VAL A 1 81 ? 4.100 -3.392 13.286 1.00 80.25 81 VAL A CA 1
ATOM 653 C C . VAL A 1 81 ? 4.055 -4.435 14.397 1.00 80.25 81 VAL A C 1
ATOM 655 O O . VAL A 1 81 ? 3.906 -4.049 15.554 1.00 80.25 81 VAL A O 1
ATOM 658 N N . LEU A 1 82 ? 4.229 -5.720 14.073 1.00 76.88 82 LEU A N 1
ATOM 659 C CA . LEU A 1 82 ? 4.218 -6.816 15.047 1.00 76.88 82 LEU A CA 1
ATOM 660 C C . LEU A 1 82 ? 5.300 -6.639 16.119 1.00 76.88 82 LEU A C 1
ATOM 662 O O . LEU A 1 82 ? 4.995 -6.750 17.303 1.00 76.88 82 LEU A O 1
ATOM 666 N N . ASP A 1 83 ? 6.514 -6.248 15.731 1.00 75.94 83 ASP A N 1
ATOM 667 C CA . ASP A 1 83 ? 7.629 -6.007 16.657 1.00 75.94 83 ASP A CA 1
ATOM 668 C C . ASP A 1 83 ? 7.367 -4.845 17.630 1.00 75.94 83 ASP A C 1
ATOM 670 O O . ASP A 1 83 ? 7.939 -4.781 18.719 1.00 75.94 83 ASP A O 1
ATOM 674 N N . LYS A 1 84 ? 6.503 -3.898 17.246 1.00 70.25 84 LYS A N 1
ATOM 675 C CA . LYS A 1 84 ? 6.157 -2.714 18.049 1.00 70.25 84 LYS A CA 1
ATOM 676 C C . LYS A 1 84 ? 4.876 -2.888 18.858 1.00 70.25 84 LYS A C 1
ATOM 678 O O . LYS A 1 84 ? 4.570 -2.030 19.692 1.00 70.25 84 LYS A O 1
ATOM 683 N N . LEU A 1 85 ? 4.128 -3.967 18.636 1.00 67.31 85 LEU A N 1
ATOM 684 C CA . LEU A 1 85 ? 2.939 -4.284 19.415 1.00 67.31 85 LEU A CA 1
ATOM 685 C C . LEU A 1 85 ? 3.356 -4.827 20.786 1.00 67.31 85 LEU A C 1
ATOM 687 O O . LEU A 1 85 ? 3.526 -6.021 21.002 1.00 67.31 85 LEU A O 1
ATOM 691 N N . THR A 1 86 ? 3.493 -3.926 21.755 1.00 60.16 86 THR A N 1
ATOM 692 C CA . THR A 1 86 ? 3.459 -4.300 23.175 1.00 60.16 86 THR A CA 1
ATOM 693 C C . THR A 1 86 ? 2.035 -4.718 23.550 1.00 60.16 86 THR A C 1
ATOM 695 O O . THR A 1 86 ? 1.108 -4.105 23.024 1.00 60.16 86 THR A O 1
ATOM 698 N N . LEU A 1 87 ? 1.857 -5.676 24.475 1.00 52.75 87 LEU A N 1
ATOM 699 C CA . LEU A 1 87 ? 0.565 -6.101 25.057 1.00 52.75 87 LEU A CA 1
ATOM 700 C C . LEU A 1 87 ? -0.200 -4.921 25.693 1.00 52.75 87 LEU A C 1
ATOM 702 O O . LEU A 1 87 ? -0.219 -4.738 26.908 1.00 52.75 87 LEU A O 1
ATOM 706 N N . LYS A 1 88 ? -0.803 -4.087 24.858 1.00 61.41 88 LYS A N 1
ATOM 707 C CA . LYS A 1 88 ? -1.691 -2.993 25.220 1.00 61.41 88 LYS A CA 1
ATOM 708 C C . LYS A 1 88 ? -2.976 -3.198 24.446 1.00 61.41 88 LYS A C 1
ATOM 710 O O . LYS A 1 88 ? -2.934 -3.530 23.263 1.00 61.41 88 LYS A O 1
ATOM 715 N N . THR A 1 89 ? -4.100 -2.979 25.111 1.00 60.78 89 THR A N 1
ATOM 716 C CA . THR A 1 89 ? -5.397 -2.916 24.447 1.00 60.78 89 THR A CA 1
ATOM 717 C C . THR A 1 89 ? -5.360 -1.764 23.448 1.00 60.78 89 THR A C 1
ATOM 719 O O . THR A 1 89 ? -5.073 -0.623 23.816 1.00 60.78 89 THR A O 1
ATOM 722 N N . ILE A 1 90 ? -5.571 -2.078 22.174 1.00 66.06 90 ILE A N 1
ATOM 723 C CA . ILE A 1 90 ? -5.693 -1.097 21.100 1.00 66.06 90 ILE A CA 1
ATOM 724 C C . ILE A 1 90 ? -7.141 -1.159 20.650 1.00 66.06 90 ILE A C 1
ATOM 726 O O . ILE A 1 90 ? -7.570 -2.187 20.136 1.00 66.06 90 ILE A O 1
ATOM 730 N N . GLU A 1 91 ? -7.864 -0.059 20.829 1.00 70.69 91 GLU A N 1
ATOM 731 C CA . GLU A 1 91 ? -9.208 0.091 20.279 1.00 70.69 91 GLU A CA 1
ATOM 732 C C . GLU A 1 91 ? -9.114 0.081 18.749 1.00 70.69 91 GLU A C 1
ATOM 734 O O . GLU A 1 91 ? -8.466 0.948 18.142 1.00 70.69 91 GLU A O 1
ATOM 739 N N . VAL A 1 92 ? -9.735 -0.909 18.105 1.00 72.56 92 VAL A N 1
ATOM 740 C CA . VAL A 1 92 ? -9.715 -0.994 16.644 1.00 72.56 92 VAL A CA 1
ATOM 741 C C . VAL A 1 92 ? -10.995 -0.428 16.051 1.00 72.56 92 VAL A C 1
ATOM 743 O O . VAL A 1 92 ? -12.028 -1.085 15.960 1.00 72.56 92 VAL A O 1
ATOM 746 N N . ASN A 1 93 ? -10.884 0.796 15.544 1.00 79.69 93 ASN A N 1
ATOM 747 C CA . ASN A 1 93 ? -11.963 1.500 14.864 1.00 79.69 93 ASN A CA 1
ATOM 748 C C . ASN A 1 93 ? -11.567 1.928 13.433 1.00 79.69 93 ASN A C 1
ATOM 750 O O . ASN A 1 93 ? -10.480 1.631 12.921 1.00 79.69 93 ASN A O 1
ATOM 754 N N . LYS A 1 94 ? -12.475 2.632 12.746 1.00 82.19 94 LYS A N 1
ATOM 755 C CA . LYS A 1 94 ? -12.262 3.115 11.369 1.00 82.19 94 LYS A CA 1
ATOM 756 C C . LYS A 1 94 ? -11.016 3.987 11.239 1.00 82.19 94 LYS A C 1
ATOM 758 O O . LYS A 1 94 ? -10.319 3.920 10.225 1.00 82.19 94 LYS A O 1
ATOM 763 N N . GLU A 1 95 ? -10.773 4.837 12.230 1.00 85.38 95 GLU A N 1
ATOM 764 C CA . GLU A 1 95 ? -9.648 5.768 12.233 1.00 85.38 95 GLU A CA 1
ATOM 765 C C . GLU A 1 95 ? -8.335 5.014 12.386 1.00 85.38 95 GLU A C 1
ATOM 767 O O . GLU A 1 95 ? -7.394 5.290 11.643 1.00 85.38 95 GLU A O 1
ATOM 772 N N . PHE A 1 96 ? -8.304 4.001 13.254 1.00 85.12 96 PHE A N 1
ATOM 773 C CA . PHE A 1 96 ? -7.161 3.107 13.394 1.00 85.12 96 PHE A CA 1
ATOM 774 C C . PHE A 1 96 ? -6.831 2.390 12.077 1.00 85.12 96 PHE A C 1
ATOM 776 O O . PHE A 1 96 ? -5.699 2.482 11.597 1.00 85.12 96 PHE A O 1
ATOM 783 N N . LEU A 1 97 ? -7.817 1.756 11.427 1.00 85.06 97 LEU A N 1
ATOM 784 C CA . LEU A 1 97 ? -7.614 1.097 10.127 1.00 85.06 97 LEU A CA 1
ATOM 785 C C . LEU A 1 97 ? -7.159 2.083 9.041 1.00 85.06 97 LEU A C 1
ATOM 787 O O . LEU A 1 97 ? -6.263 1.779 8.253 1.00 85.06 97 LEU A O 1
ATOM 791 N N . SER A 1 98 ? -7.741 3.283 9.009 1.00 88.56 98 SER A N 1
ATOM 792 C CA . SER A 1 98 ? -7.330 4.348 8.090 1.00 88.56 98 SER A CA 1
ATOM 793 C C . SER A 1 98 ? -5.890 4.796 8.352 1.00 88.56 98 SER A C 1
ATOM 795 O O . SER A 1 98 ? -5.119 4.998 7.411 1.00 88.56 98 SER A O 1
ATOM 797 N N . LYS A 1 99 ? -5.488 4.914 9.622 1.00 89.75 99 LYS A N 1
ATOM 798 C CA . LYS A 1 99 ? -4.127 5.280 10.026 1.00 89.75 99 LYS A CA 1
ATOM 799 C C . LYS A 1 99 ? -3.121 4.197 9.648 1.00 89.75 99 LYS A C 1
ATOM 801 O O . LYS A 1 99 ? -2.107 4.535 9.047 1.00 89.75 99 LYS A O 1
ATOM 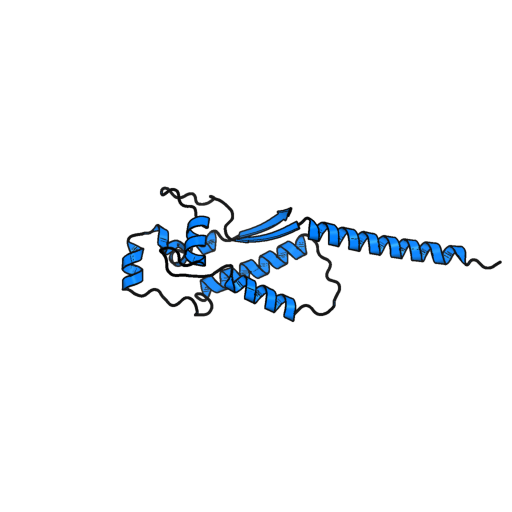806 N N . LEU A 1 100 ? -3.429 2.922 9.885 1.00 87.69 100 LEU A N 1
ATOM 807 C CA . LEU A 1 100 ? -2.603 1.804 9.415 1.00 87.69 100 LEU A CA 1
ATOM 808 C C . LEU A 1 100 ? -2.425 1.838 7.893 1.00 87.69 100 LEU A C 1
ATOM 810 O O . LEU A 1 100 ? -1.299 1.784 7.405 1.00 87.69 100 LEU A O 1
ATOM 814 N N . ALA A 1 101 ? -3.516 2.024 7.145 1.00 90.06 101 ALA A N 1
ATOM 815 C CA . ALA A 1 101 ? -3.457 2.162 5.691 1.00 90.06 101 ALA A CA 1
ATOM 816 C C . ALA A 1 101 ? -2.629 3.383 5.248 1.00 90.06 101 ALA A C 1
ATOM 818 O O . ALA A 1 101 ? -1.995 3.359 4.199 1.00 90.06 101 ALA A O 1
ATOM 819 N N . SER A 1 102 ? -2.638 4.462 6.038 1.00 92.81 102 SER A N 1
ATOM 820 C CA . SER A 1 102 ? -1.829 5.664 5.790 1.00 92.81 102 SER A CA 1
ATOM 821 C C . SER A 1 102 ? -0.349 5.369 5.952 1.00 92.81 102 SER A C 1
ATOM 823 O O . SER A 1 102 ? 0.417 5.636 5.039 1.00 92.81 102 SER A O 1
ATOM 825 N N . MET A 1 103 ? 0.023 4.765 7.079 1.00 91.00 103 MET A N 1
ATOM 826 C CA . MET A 1 103 ? 1.408 4.413 7.377 1.00 91.00 103 MET A CA 1
ATOM 827 C C . MET A 1 103 ? 1.971 3.454 6.330 1.00 91.00 103 MET A C 1
ATOM 829 O O . MET A 1 103 ? 3.094 3.638 5.866 1.00 91.00 103 MET A O 1
ATOM 833 N N . PHE A 1 104 ? 1.177 2.464 5.914 1.00 91.69 104 PHE A N 1
ATOM 834 C CA . PHE A 1 104 ? 1.599 1.552 4.862 1.00 91.69 104 PHE A CA 1
ATOM 835 C C . PHE A 1 104 ? 1.712 2.258 3.501 1.00 91.69 104 PHE A C 1
ATOM 837 O O . PHE A 1 104 ? 2.707 2.084 2.805 1.00 91.69 104 PHE A O 1
ATOM 844 N N . LEU A 1 105 ? 0.756 3.119 3.134 1.00 92.56 105 LEU A N 1
ATOM 845 C CA . LEU A 1 105 ? 0.847 3.919 1.908 1.00 92.56 105 LEU A CA 1
ATOM 846 C C . LEU A 1 105 ? 2.091 4.822 1.890 1.00 92.56 105 LEU A C 1
ATOM 848 O O . LEU A 1 105 ? 2.731 4.948 0.847 1.00 92.56 105 LEU A O 1
ATOM 852 N N . ASP A 1 106 ? 2.432 5.442 3.017 1.00 91.00 106 ASP A N 1
ATOM 853 C CA . ASP A 1 106 ? 3.620 6.289 3.138 1.00 91.00 106 ASP A CA 1
ATOM 854 C C . ASP A 1 106 ? 4.898 5.461 2.948 1.00 91.00 106 ASP A C 1
ATOM 856 O O . ASP A 1 106 ? 5.780 5.866 2.191 1.00 91.00 106 ASP A O 1
ATOM 860 N N . ARG A 1 107 ? 4.950 4.249 3.518 1.00 87.69 107 ARG A N 1
ATOM 861 C CA . ARG A 1 107 ? 6.044 3.292 3.291 1.00 87.69 107 ARG A CA 1
ATOM 862 C C . ARG A 1 107 ? 6.168 2.895 1.819 1.00 87.69 107 ARG A C 1
ATOM 864 O O . ARG A 1 107 ? 7.257 2.938 1.260 1.00 87.69 107 ARG A O 1
ATOM 871 N N . VAL A 1 108 ? 5.059 2.571 1.156 1.00 89.50 108 VAL A N 1
ATOM 872 C CA . VAL A 1 108 ? 5.060 2.267 -0.285 1.00 89.50 108 VAL A CA 1
ATOM 873 C C . VAL A 1 108 ? 5.589 3.457 -1.093 1.00 89.50 108 VAL A C 1
ATOM 875 O O . VAL A 1 108 ? 6.357 3.279 -2.034 1.00 89.50 108 VAL A O 1
ATOM 878 N N . LYS A 1 109 ? 5.206 4.688 -0.743 1.00 89.00 109 LYS A N 1
ATOM 879 C CA . LYS A 1 109 ? 5.690 5.900 -1.420 1.00 89.00 109 LYS A CA 1
ATOM 880 C C . LYS A 1 109 ? 7.183 6.142 -1.204 1.00 89.00 109 LYS A C 1
ATOM 882 O O . LYS A 1 109 ? 7.861 6.522 -2.158 1.00 89.00 109 LYS A O 1
ATOM 887 N N . GLU A 1 110 ? 7.692 5.868 -0.009 1.00 85.00 110 GLU A N 1
ATOM 888 C CA . GLU A 1 110 ? 9.123 5.919 0.304 1.00 85.00 110 GLU A CA 1
ATOM 889 C C . GLU A 1 110 ? 9.933 4.991 -0.618 1.00 85.00 110 GLU A C 1
ATOM 891 O O . GLU A 1 110 ? 10.980 5.387 -1.126 1.00 85.00 110 GLU A O 1
ATOM 896 N N . GLU A 1 111 ? 9.426 3.801 -0.951 1.00 83.38 111 GLU A N 1
ATOM 897 C CA . GLU A 1 111 ? 10.084 2.884 -1.900 1.00 83.38 111 GLU A CA 1
ATOM 898 C C . GLU A 1 111 ? 10.228 3.494 -3.303 1.00 83.38 111 GLU A C 1
ATOM 900 O O . GLU A 1 111 ? 11.247 3.327 -3.983 1.00 83.38 111 GLU A O 1
ATOM 905 N N . PHE A 1 112 ? 9.233 4.262 -3.755 1.00 83.94 112 PHE A N 1
ATOM 906 C CA . PHE A 1 112 ? 9.333 5.004 -5.014 1.00 83.94 112 PHE A CA 1
ATOM 907 C C . PHE A 1 112 ? 10.392 6.102 -4.971 1.00 83.94 112 PHE A C 1
ATOM 909 O O . PHE A 1 112 ? 11.089 6.305 -5.969 1.00 83.94 112 PHE A O 1
ATOM 916 N N . GLU A 1 113 ? 10.536 6.781 -3.838 1.00 82.75 113 GLU A N 1
ATOM 917 C CA . GLU A 1 113 ? 11.501 7.864 -3.649 1.00 82.75 113 GLU A CA 1
ATOM 918 C C . GLU A 1 113 ? 12.935 7.334 -3.492 1.00 82.75 113 GLU A C 1
ATOM 920 O O . GLU A 1 113 ? 13.872 7.884 -4.076 1.00 82.75 113 GLU A O 1
ATOM 925 N N . THR A 1 114 ? 13.103 6.212 -2.792 1.00 79.56 114 THR A N 1
ATOM 926 C CA . THR A 1 114 ? 14.402 5.589 -2.481 1.00 79.56 114 THR A CA 1
ATOM 927 C C . THR A 1 114 ? 14.858 4.553 -3.511 1.00 79.56 114 THR A C 1
ATOM 929 O O . THR A 1 114 ? 15.946 3.987 -3.397 1.00 79.56 114 THR A O 1
ATOM 932 N N . ASN A 1 115 ? 14.063 4.315 -4.557 1.00 75.62 115 ASN A N 1
ATOM 933 C CA . ASN A 1 115 ? 14.274 3.239 -5.522 1.00 75.62 115 ASN A CA 1
ATOM 934 C C . ASN A 1 115 ? 14.352 1.848 -4.867 1.00 75.62 115 ASN A C 1
ATOM 936 O O . ASN A 1 115 ? 15.309 1.101 -5.096 1.00 75.62 115 ASN A O 1
ATOM 940 N N . GLY A 1 116 ? 13.336 1.471 -4.100 1.00 70.19 116 GLY A N 1
ATOM 941 C CA . GLY A 1 116 ? 13.240 0.135 -3.526 1.00 70.19 116 GLY A CA 1
ATOM 942 C C . GLY A 1 116 ? 14.198 -0.076 -2.349 1.00 70.19 116 GLY A C 1
ATOM 943 O O . GLY A 1 116 ? 14.820 -1.135 -2.301 1.00 70.19 116 GLY A O 1
ATOM 944 N N . HIS A 1 117 ? 14.512 0.966 -1.564 1.00 67.56 117 HIS A N 1
ATOM 945 C CA . HIS A 1 117 ? 15.656 0.995 -0.635 1.00 67.56 117 HIS A CA 1
ATOM 946 C C . HIS A 1 117 ? 16.977 0.527 -1.277 1.00 67.56 117 HIS A C 1
ATOM 948 O O . HIS A 1 117 ? 17.755 -0.231 -0.701 1.00 67.56 117 HIS A O 1
ATOM 954 N N . GLY A 1 118 ? 17.227 0.939 -2.525 1.00 59.88 118 GLY A N 1
ATOM 955 C CA . GLY A 1 118 ? 18.388 0.499 -3.308 1.00 59.88 118 GLY A CA 1
ATOM 956 C C . GLY A 1 118 ? 18.237 -0.874 -3.982 1.00 59.88 118 GLY A C 1
ATOM 957 O O . GLY A 1 118 ? 19.058 -1.232 -4.832 1.00 59.88 118 GLY A O 1
ATOM 958 N N . SER A 1 119 ? 17.165 -1.615 -3.698 1.00 66.38 119 SER A N 1
ATOM 959 C CA . SER A 1 119 ? 16.849 -2.901 -4.333 1.00 66.38 119 SER A CA 1
ATOM 960 C C . SER A 1 119 ? 16.401 -2.732 -5.784 1.00 66.38 119 SER A C 1
ATOM 962 O O . SER A 1 119 ? 16.669 -3.589 -6.635 1.00 66.38 119 SER A O 1
ATOM 964 N N . TRP A 1 120 ? 15.769 -1.607 -6.137 1.00 77.44 120 TRP A N 1
ATOM 965 C CA . TRP A 1 120 ? 15.383 -1.332 -7.519 1.00 77.44 120 TRP A CA 1
ATOM 966 C C . TRP A 1 120 ? 16.536 -0.697 -8.289 1.00 77.44 120 TRP A C 1
ATOM 968 O O . TRP A 1 120 ? 16.535 0.501 -8.589 1.00 77.44 120 TRP A O 1
ATOM 978 N N . ARG A 1 121 ? 17.506 -1.535 -8.674 1.00 70.62 121 ARG A N 1
ATOM 979 C CA . ARG A 1 121 ? 18.662 -1.120 -9.482 1.00 70.62 121 ARG A CA 1
ATOM 980 C C . ARG A 1 121 ? 18.233 -0.233 -10.656 1.00 70.62 121 ARG A C 1
ATOM 982 O O . ARG A 1 121 ? 17.279 -0.599 -11.356 1.00 70.62 121 ARG A O 1
ATOM 989 N N . PRO A 1 122 ? 18.935 0.883 -10.931 1.00 72.69 122 PRO A N 1
ATOM 990 C CA . PRO A 1 122 ? 18.665 1.699 -12.105 1.00 72.69 122 PRO A CA 1
ATOM 991 C C . PRO A 1 122 ? 18.610 0.838 -13.365 1.00 72.69 122 PRO A C 1
ATOM 993 O O . PRO A 1 122 ? 19.433 -0.059 -13.559 1.00 72.69 122 PRO A O 1
ATOM 996 N N . LEU A 1 123 ? 17.635 1.102 -14.234 1.00 72.44 123 LEU A N 1
ATOM 997 C CA . LEU A 1 123 ? 17.563 0.397 -15.508 1.00 72.44 123 LEU A CA 1
ATOM 998 C C . LEU A 1 123 ? 18.819 0.693 -16.330 1.00 72.44 123 LEU A C 1
ATOM 1000 O O . LEU A 1 123 ? 19.231 1.851 -16.457 1.00 72.44 123 LEU A O 1
ATOM 1004 N N . SER A 1 124 ? 19.412 -0.355 -16.902 1.00 76.62 124 SER A N 1
ATOM 1005 C CA . SER A 1 124 ? 20.554 -0.205 -17.802 1.00 76.62 124 SER A CA 1
ATOM 1006 C C . SER A 1 124 ? 20.166 0.645 -19.020 1.00 76.62 124 SER A C 1
ATOM 1008 O O . SER A 1 124 ? 18.990 0.732 -19.383 1.00 76.62 124 SER A O 1
ATOM 1010 N N . LYS A 1 125 ? 21.143 1.261 -19.699 1.00 77.38 125 LYS A N 1
ATOM 1011 C CA . LYS A 1 125 ? 20.868 2.061 -20.908 1.00 77.38 125 LYS A CA 1
ATOM 1012 C C . LYS A 1 125 ? 20.168 1.239 -22.003 1.00 77.38 125 LYS A C 1
ATOM 1014 O O . LYS A 1 125 ? 19.306 1.780 -22.689 1.00 77.38 125 LYS A O 1
ATOM 1019 N N . SER A 1 126 ? 20.497 -0.047 -22.153 1.00 77.12 126 SER A N 1
ATOM 1020 C CA . SER A 1 126 ? 19.845 -0.936 -23.127 1.00 77.12 126 SER A CA 1
ATOM 1021 C C . SER A 1 126 ? 18.403 -1.248 -22.728 1.00 77.12 126 SER A C 1
ATOM 1023 O O . SER A 1 126 ? 17.509 -1.161 -23.563 1.00 77.12 126 SER A O 1
ATOM 1025 N N . THR A 1 127 ? 18.157 -1.507 -21.443 1.00 72.81 127 THR A N 1
ATOM 1026 C CA . THR A 1 127 ? 16.813 -1.718 -20.890 1.00 72.81 127 THR A CA 1
ATOM 1027 C C . THR A 1 127 ? 15.945 -0.471 -21.046 1.00 72.81 127 THR A C 1
ATOM 1029 O O . THR A 1 127 ? 14.815 -0.566 -21.514 1.00 72.81 127 THR A O 1
ATOM 1032 N N . LYS A 1 128 ? 16.497 0.712 -20.745 1.00 70.88 128 LYS A N 1
ATOM 1033 C CA . LYS A 1 128 ? 15.825 1.995 -20.973 1.00 70.88 128 LYS A CA 1
ATOM 1034 C C . LYS A 1 128 ? 15.504 2.208 -22.444 1.00 70.88 128 LYS A C 1
ATOM 1036 O O . LYS A 1 128 ? 14.409 2.643 -22.729 1.00 70.88 128 LYS A O 1
ATOM 1041 N N . ARG A 1 129 ? 16.405 1.881 -23.380 1.00 72.56 129 ARG A N 1
ATOM 1042 C CA . ARG A 1 129 ? 16.139 1.991 -24.829 1.00 72.56 129 ARG A CA 1
ATOM 1043 C C . ARG A 1 129 ? 15.056 1.024 -25.308 1.00 72.56 129 ARG A C 1
ATOM 1045 O O . ARG A 1 129 ? 14.185 1.448 -26.056 1.00 72.56 129 ARG A O 1
ATOM 1052 N N . LYS A 1 130 ? 15.097 -0.231 -24.848 1.00 72.38 130 LYS A N 1
ATOM 1053 C CA . LYS A 1 130 ? 14.100 -1.263 -25.168 1.00 72.38 130 LYS A CA 1
ATOM 1054 C C . LYS A 1 130 ? 12.699 -0.841 -24.723 1.00 72.38 130 LYS A C 1
ATOM 1056 O O . LYS A 1 130 ? 11.758 -0.970 -25.490 1.00 72.38 130 LYS A O 1
ATOM 1061 N N . TYR A 1 131 ? 12.586 -0.301 -23.511 1.00 67.06 131 TYR A N 1
ATOM 1062 C CA . TYR A 1 131 ? 11.302 0.100 -22.940 1.00 67.06 131 TYR A CA 1
ATOM 1063 C C . TYR A 1 131 ? 10.936 1.570 -23.201 1.00 67.06 131 TYR A C 1
ATOM 1065 O O . TYR A 1 131 ? 9.780 1.923 -23.067 1.00 67.06 131 TYR A O 1
ATOM 1073 N N . ASN A 1 132 ? 11.851 2.430 -23.671 1.00 61.72 132 ASN A N 1
ATOM 1074 C CA . ASN A 1 132 ? 11.510 3.793 -24.125 1.00 61.72 132 ASN A CA 1
ATOM 1075 C C . ASN A 1 132 ? 10.581 3.786 -25.342 1.00 61.72 132 ASN A C 1
ATOM 1077 O O . ASN A 1 132 ? 9.883 4.767 -25.586 1.00 61.72 132 ASN A O 1
ATOM 1081 N N . GLN A 1 133 ? 10.636 2.718 -26.138 1.00 56.44 133 GLN A N 1
ATOM 1082 C CA . GLN A 1 133 ? 9.758 2.526 -27.289 1.00 56.44 133 GLN A CA 1
ATOM 1083 C C . GLN A 1 133 ? 8.347 2.098 -26.861 1.00 56.44 133 GLN A C 1
ATOM 1085 O O . GLN A 1 133 ? 7.402 2.326 -27.607 1.00 56.44 133 GLN A O 1
ATOM 1090 N N . ASP A 1 134 ? 8.203 1.559 -25.647 1.00 62.91 134 ASP A N 1
ATOM 1091 C CA . ASP A 1 134 ? 6.935 1.144 -25.059 1.00 62.91 134 ASP A CA 1
ATOM 1092 C C . ASP A 1 134 ? 6.620 2.042 -23.852 1.00 62.91 134 ASP A C 1
ATOM 1094 O O . ASP A 1 134 ? 6.965 1.752 -22.702 1.00 62.91 134 ASP A O 1
ATOM 1098 N N . ARG A 1 135 ? 5.992 3.195 -24.131 1.00 57.81 135 ARG A N 1
ATOM 1099 C CA . ARG A 1 135 ? 5.630 4.201 -23.112 1.00 57.81 135 ARG A CA 1
ATOM 1100 C C . ARG A 1 135 ? 4.750 3.627 -21.995 1.00 57.81 135 ARG A C 1
ATOM 1102 O O . ARG A 1 135 ? 4.635 4.265 -20.945 1.00 57.81 135 ARG A O 1
ATOM 1109 N N . ASP A 1 136 ? 4.161 2.453 -22.200 1.00 55.22 136 ASP A N 1
ATOM 1110 C CA . ASP A 1 136 ? 3.264 1.791 -21.256 1.00 55.22 136 ASP A CA 1
ATOM 1111 C C . ASP A 1 136 ? 4.050 1.053 -20.167 1.00 55.22 136 ASP A C 1
ATOM 1113 O O . ASP A 1 136 ? 3.531 0.786 -19.089 1.00 55.22 136 ASP A O 1
ATOM 1117 N N . GLN A 1 137 ? 5.338 0.784 -20.397 1.00 61.91 137 GLN A N 1
ATOM 1118 C CA . GLN A 1 137 ? 6.192 -0.007 -19.508 1.00 61.91 137 GLN A CA 1
ATOM 1119 C C . GLN A 1 137 ? 7.066 0.834 -18.556 1.00 61.91 137 GLN A C 1
ATOM 1121 O O . GLN A 1 137 ? 7.836 0.289 -17.761 1.00 61.91 137 GLN A O 1
ATOM 1126 N N . LEU A 1 138 ? 6.954 2.169 -18.613 1.00 63.28 138 LEU A N 1
ATOM 1127 C CA . LEU A 1 138 ? 7.762 3.124 -17.834 1.00 63.28 138 LEU A CA 1
ATOM 1128 C C . LEU A 1 138 ? 6.930 3.973 -16.852 1.00 63.28 138 LEU A C 1
ATOM 1130 O O . LEU A 1 138 ? 7.293 5.108 -16.521 1.00 63.28 138 LEU A O 1
ATOM 1134 N N . LEU A 1 139 ? 5.815 3.443 -16.339 1.00 65.62 139 LEU A N 1
ATOM 1135 C CA . LEU A 1 139 ? 4.959 4.198 -15.413 1.00 65.62 139 LEU A CA 1
ATOM 1136 C C . LEU A 1 139 ? 5.628 4.532 -14.078 1.00 65.62 139 LEU A C 1
ATOM 1138 O O . LEU A 1 139 ? 5.317 5.557 -13.466 1.00 65.62 139 LEU A O 1
ATOM 1142 N N . ARG A 1 140 ? 6.586 3.710 -13.639 1.00 68.50 140 ARG A N 1
ATOM 1143 C CA . ARG A 1 140 ? 7.426 4.033 -12.481 1.00 68.50 140 ARG A CA 1
ATOM 1144 C C . ARG A 1 140 ? 8.292 5.268 -12.739 1.00 68.50 140 ARG A C 1
ATOM 1146 O O . ARG A 1 140 ? 8.292 6.189 -11.927 1.00 68.50 140 ARG A O 1
ATOM 1153 N N . ASP A 1 141 ? 8.996 5.307 -13.869 1.00 62.06 141 ASP A N 1
ATOM 1154 C CA . ASP A 1 141 ? 9.951 6.378 -14.185 1.00 62.06 141 ASP A CA 1
ATOM 1155 C C . ASP A 1 141 ? 9.236 7.717 -14.463 1.00 62.06 141 ASP A C 1
ATOM 1157 O O . ASP A 1 141 ? 9.772 8.785 -14.174 1.00 62.06 141 ASP A O 1
ATOM 1161 N N . SER A 1 142 ? 7.987 7.667 -14.937 1.00 64.69 142 SER A N 1
ATOM 1162 C CA . SER A 1 142 ? 7.109 8.839 -15.097 1.00 64.69 142 SER A CA 1
ATOM 1163 C C . SER A 1 142 ? 6.338 9.237 -13.827 1.00 64.69 142 SER A C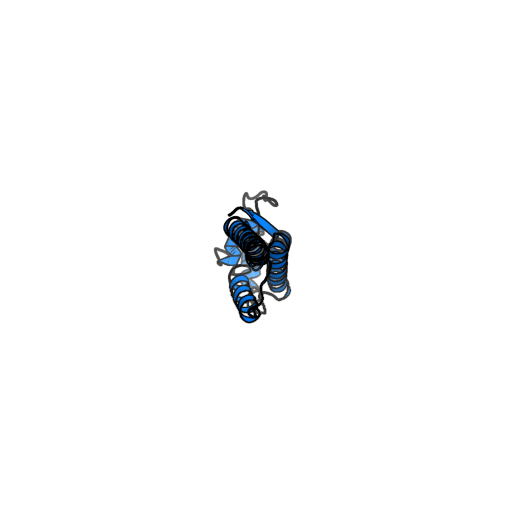 1
ATOM 1165 O O . SER A 1 142 ? 5.557 10.191 -13.856 1.00 64.69 142 SER A O 1
ATOM 1167 N N . ARG A 1 143 ? 6.552 8.533 -12.702 1.00 76.38 143 ARG A N 1
ATOM 1168 C CA . ARG A 1 143 ? 5.834 8.704 -11.422 1.00 76.38 143 ARG A CA 1
ATOM 1169 C C . ARG A 1 143 ? 4.313 8.520 -11.517 1.00 76.38 143 ARG A C 1
ATOM 1171 O O . ARG A 1 143 ? 3.592 8.959 -10.624 1.00 76.38 143 ARG A O 1
ATOM 1178 N N . GLN A 1 144 ? 3.806 7.882 -12.569 1.00 79.19 144 GLN A N 1
ATOM 1179 C CA . GLN A 1 144 ? 2.369 7.645 -12.722 1.00 79.19 144 GLN A CA 1
ATOM 1180 C C . GLN A 1 144 ? 1.869 6.617 -11.706 1.00 79.19 144 GLN A C 1
ATOM 1182 O O . GLN A 1 144 ? 0.911 6.910 -11.000 1.00 79.19 144 GLN A O 1
ATOM 1187 N N . LEU A 1 145 ? 2.585 5.500 -11.511 1.00 82.75 145 LEU A N 1
ATOM 1188 C CA . LEU A 1 145 ? 2.215 4.518 -10.477 1.00 82.75 145 LEU A CA 1
ATOM 1189 C C . LEU A 1 145 ? 2.152 5.151 -9.085 1.00 82.75 145 LEU A C 1
ATOM 1191 O O . LEU A 1 145 ? 1.187 4.937 -8.363 1.00 82.75 145 LEU A O 1
ATOM 1195 N N . TYR A 1 146 ? 3.133 5.996 -8.748 1.00 85.06 146 TYR A N 1
ATOM 1196 C CA . TYR A 1 146 ? 3.165 6.729 -7.480 1.00 85.06 146 TYR A CA 1
ATOM 1197 C C . TYR A 1 146 ? 1.899 7.569 -7.261 1.00 85.06 146 TYR A C 1
ATOM 1199 O O . TYR A 1 146 ? 1.352 7.602 -6.161 1.00 85.06 146 TYR A O 1
ATOM 1207 N N . LYS A 1 147 ? 1.426 8.251 -8.311 1.00 85.56 147 LYS A N 1
ATOM 1208 C CA . LYS A 1 147 ? 0.228 9.099 -8.255 1.00 85.56 147 LYS A CA 1
ATOM 1209 C C . LYS A 1 147 ? -1.067 8.292 -8.171 1.00 85.56 147 LYS A C 1
ATOM 1211 O O . LYS A 1 147 ? -2.029 8.785 -7.593 1.00 85.56 147 LYS A O 1
ATOM 1216 N N . SER A 1 148 ? -1.087 7.083 -8.728 1.00 87.06 148 SER A N 1
ATOM 1217 C CA . SER A 1 148 ? -2.266 6.207 -8.730 1.00 87.06 148 SER A CA 1
ATOM 1218 C C . SER A 1 148 ? -2.410 5.365 -7.456 1.00 87.06 148 SER A C 1
ATOM 1220 O O . SER A 1 148 ? -3.434 4.706 -7.277 1.00 87.06 148 SER A O 1
ATOM 1222 N N . LEU A 1 149 ? -1.420 5.386 -6.557 1.00 88.88 149 LEU A N 1
ATOM 1223 C CA . LEU A 1 149 ? -1.525 4.747 -5.248 1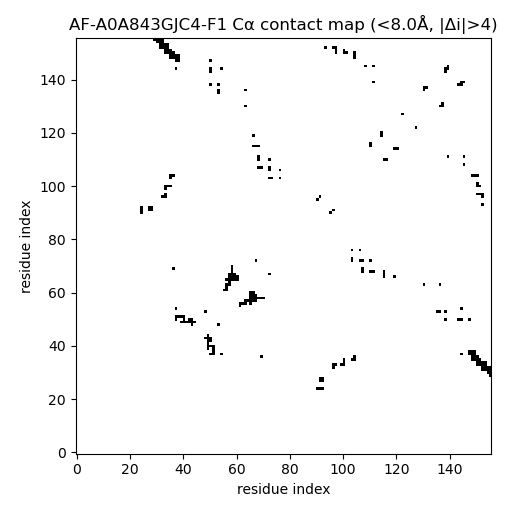.00 88.88 149 LEU A CA 1
ATOM 1224 C C . LEU A 1 149 ? -2.557 5.450 -4.365 1.00 88.88 149 LEU A C 1
ATOM 1226 O O . LEU A 1 149 ? -2.553 6.673 -4.201 1.00 88.88 149 LEU A O 1
ATOM 1230 N N . GLY A 1 150 ? -3.391 4.652 -3.713 1.00 90.88 150 GLY A N 1
ATOM 1231 C CA . GLY A 1 150 ? -4.367 5.118 -2.748 1.00 90.88 150 GLY A CA 1
ATOM 1232 C C . GLY A 1 150 ? -4.523 4.164 -1.576 1.00 90.88 150 GLY A C 1
ATOM 1233 O O . GLY A 1 150 ? -3.887 3.113 -1.491 1.00 90.88 150 GLY A O 1
ATOM 1234 N N . LYS A 1 151 ? -5.427 4.545 -0.675 1.00 93.94 151 LYS A N 1
ATOM 1235 C CA . LYS A 1 151 ? -5.880 3.733 0.454 1.00 93.94 151 LYS A CA 1
ATOM 1236 C C . LYS A 1 151 ? -7.396 3.819 0.575 1.00 93.94 151 LYS A C 1
ATOM 1238 O O . LYS A 1 151 ? -7.976 4.865 0.273 1.00 93.94 151 LYS A O 1
ATOM 1243 N N . ARG A 1 152 ? -8.038 2.757 1.052 1.00 91.25 152 ARG A N 1
ATOM 1244 C CA . ARG A 1 152 ? -9.464 2.758 1.404 1.00 91.25 152 ARG A CA 1
ATOM 1245 C C . ARG A 1 152 ? -9.745 1.780 2.536 1.00 91.25 152 ARG A C 1
ATOM 1247 O O . ARG A 1 152 ? -9.059 0.776 2.675 1.00 91.25 152 ARG A O 1
ATOM 1254 N N . VAL A 1 153 ? -10.770 2.073 3.330 1.00 87.88 153 VAL A N 1
ATOM 1255 C CA . VAL A 1 153 ? -11.334 1.123 4.297 1.00 87.88 153 VAL A CA 1
ATOM 1256 C C . VAL A 1 153 ? -12.639 0.616 3.707 1.00 87.88 153 VAL A C 1
ATOM 1258 O O . VAL A 1 153 ? -13.527 1.417 3.407 1.00 87.88 153 VAL A O 1
ATOM 1261 N N . VAL A 1 154 ? -12.736 -0.692 3.507 1.00 87.62 154 VAL A N 1
ATOM 1262 C CA . VAL A 1 154 ? -13.881 -1.346 2.863 1.00 87.62 154 VAL A CA 1
ATOM 1263 C C . VAL A 1 154 ? -14.433 -2.451 3.751 1.00 87.62 154 VAL A C 1
ATOM 1265 O O . VAL A 1 154 ? -13.800 -2.857 4.728 1.00 87.62 154 VAL A O 1
ATOM 1268 N N . ASN A 1 155 ? -15.629 -2.922 3.413 1.00 85.31 155 ASN A N 1
ATOM 1269 C CA . ASN A 1 155 ? -16.157 -4.145 3.999 1.00 85.31 155 ASN A CA 1
ATOM 1270 C C . ASN A 1 155 ? -15.365 -5.341 3.457 1.00 85.31 155 ASN A C 1
ATOM 1272 O O . ASN A 1 155 ? -14.919 -5.303 2.305 1.00 85.31 155 ASN A O 1
ATOM 1276 N N . LYS A 1 156 ? -15.146 -6.345 4.304 1.00 76.56 156 LYS A N 1
ATOM 1277 C CA . LYS A 1 156 ? -14.599 -7.636 3.884 1.00 76.56 156 LYS A CA 1
ATOM 1278 C C . LYS A 1 156 ? -15.580 -8.378 2.985 1.00 76.56 156 LYS A C 1
ATOM 1280 O O . LYS A 1 156 ? -16.804 -8.226 3.200 1.00 76.56 156 LYS A O 1
#

Secondary structure (DSSP, 8-state):
----HHHHHHHHHHHHHHHHHHHHHHHHHHHEEEEEEE-SSTT--TTS--HHHHHHHHHHTSSS----SSHHHHHHHHHHHHTT--S------HHHHHHHHHHHHHHHHHHHHHTTTTTS-PPPHHHHHHHHT-GGG-TTTTTHHHHHEEEEEEE-